Protein AF-A0A2J0N4S1-F1 (afdb_monomer)

Sequence (160 aa):
MYARLGIPMVGFTANAKIFVEKLAKYLKLSDIFLDIATDETMAGGGKEIAIHYLISKLESKGIPMPEGRMIFVGDSLRGDIGTSLTAREKNKGIFGQGILVLKDKNALIEIEKQINADPKLRDIADNINVNAFVVEDVPLDEEGNLMMLSRFRDQFLRKL

Nearest PDB structures (foldseek):
  3vbe-assembly1_A  TM=3.732E-01  e=3.721E-01  Glycine max
  5jis-assembly2_B  TM=3.644E-01  e=5.518E-01  Brucella abortus S19
  1ve5-assembly1_A  TM=3.966E-01  e=1.686E+00  Thermus thermophilus HB8
  3vc3-assembly3_E  TM=3.404E-01  e=2.193E+00  Glycine max

Solvent-accessible surface area (backbone atoms only — not comparable to full-atom values): 8842 Å² total; per-residue (Å²): 107,52,51,80,72,70,47,89,37,71,46,72,45,88,46,55,51,78,56,50,55,50,49,31,59,75,70,48,38,68,72,51,32,83,47,68,37,24,34,77,64,18,67,96,66,48,60,31,46,30,53,54,54,52,51,54,51,37,45,76,72,72,41,76,82,59,60,64,66,40,75,34,72,32,72,36,66,67,63,46,37,34,24,44,59,63,35,19,78,80,38,80,58,52,43,44,36,28,38,34,50,30,70,34,70,67,55,50,56,47,49,57,50,44,32,76,72,32,70,71,52,32,50,41,44,75,77,28,62,33,29,38,34,28,58,70,49,50,48,59,48,99,87,66,47,78,51,90,46,78,94,48,38,79,65,22,44,43,78,99

Secondary structure (DSSP, 8-state):
-GGGGT--EEEE-SS-HHHHHHHHHHTTGGGTEEEEE-GGGGTTS-HHHHHHHHHHHHHHTT----TT-EEEEES-IIIIITHHHHHHHH-TT--EEEEEEESSHHHHHHHHHHHHH-HHHHHHHHHSEEEEEEGGGS-B-TTS-B---GGGHHHHEEE-

Foldseek 3Di:
DCVVVVNAAEAEDAADPVVVVVVCVVVVCVVPHPYYHYNVQQPPHACLSVVVVVQVVCVVVVRHQPQQDDEFEDQDLCHTQVSLVVNCVVPVSRAYAYEHEAAAVVSVVVLVVVLVVDVSSVVSLVRHFYKYFHPVQQDADPVRHGDPDPVSCPRGIGTD

Mean predicted aligned error: 4.68 Å

Organism: NCBI:txid1974729

Structure (mmCIF, N/CA/C/O backbone):
data_AF-A0A2J0N4S1-F1
#
_entry.id   AF-A0A2J0N4S1-F1
#
loop_
_atom_site.group_PDB
_atom_site.id
_atom_site.type_symbol
_atom_site.label_atom_id
_atom_site.label_alt_id
_atom_site.label_comp_id
_atom_site.label_asym_id
_atom_site.label_entity_id
_atom_site.label_seq_id
_atom_site.pdbx_PDB_ins_code
_atom_site.Cartn_x
_atom_site.Cartn_y
_atom_site.Cartn_z
_atom_site.occupancy
_atom_site.B_iso_or_equiv
_atom_site.auth_seq_id
_atom_site.auth_comp_id
_atom_site.auth_asym_id
_atom_site.auth_atom_id
_atom_site.pdbx_PDB_model_num
ATOM 1 N N . MET A 1 1 ? -15.908 -6.532 -7.367 1.00 50.34 1 MET A N 1
ATOM 2 C CA . MET A 1 1 ? -15.282 -7.871 -7.491 1.00 50.34 1 MET A CA 1
ATOM 3 C C . MET A 1 1 ? -14.759 -8.363 -6.142 1.00 50.34 1 MET A C 1
ATOM 5 O O . MET A 1 1 ? -15.253 -9.376 -5.677 1.00 50.34 1 MET A O 1
ATOM 9 N N . TYR A 1 2 ? -13.878 -7.624 -5.458 1.00 56.50 2 TYR A N 1
ATOM 10 C CA . TYR A 1 2 ? -13.351 -7.999 -4.131 1.00 56.50 2 TYR A CA 1
ATOM 11 C C . TYR A 1 2 ? -14.405 -8.105 -3.019 1.00 56.50 2 TYR A C 1
ATOM 13 O O . TYR A 1 2 ? -14.406 -9.088 -2.285 1.00 56.50 2 TYR A O 1
ATOM 21 N N . ALA A 1 3 ? -15.387 -7.197 -2.986 1.00 55.44 3 ALA A N 1
ATOM 22 C CA . ALA A 1 3 ? -16.544 -7.319 -2.093 1.00 55.44 3 ALA A CA 1
ATOM 23 C C . ALA A 1 3 ? -17.342 -8.625 -2.318 1.00 55.44 3 ALA A C 1
ATOM 25 O O . ALA A 1 3 ? -17.867 -9.199 -1.371 1.00 55.44 3 ALA A O 1
ATOM 26 N N . ARG A 1 4 ? -17.381 -9.147 -3.558 1.00 59.59 4 ARG A N 1
ATOM 27 C CA . ARG A 1 4 ? -18.027 -10.436 -3.888 1.00 59.59 4 ARG A CA 1
ATOM 28 C C . ARG A 1 4 ? -17.184 -11.646 -3.479 1.00 59.59 4 ARG A C 1
ATOM 30 O O . ARG A 1 4 ? -17.736 -12.720 -3.289 1.00 59.59 4 ARG A O 1
ATOM 37 N N . LEU A 1 5 ? -15.869 -11.467 -3.344 1.00 68.75 5 LEU A N 1
ATOM 38 C CA . LEU A 1 5 ? -14.940 -12.470 -2.815 1.00 68.75 5 LEU A CA 1
ATOM 39 C C . LEU A 1 5 ? -14.856 -12.431 -1.279 1.00 68.75 5 LEU A C 1
ATOM 41 O O . LEU A 1 5 ? -14.070 -13.170 -0.696 1.00 68.75 5 LEU A O 1
ATOM 45 N N . GLY A 1 6 ? -15.636 -11.562 -0.624 1.00 75.75 6 GLY A N 1
ATOM 46 C CA . GLY A 1 6 ? -15.633 -11.413 0.831 1.00 75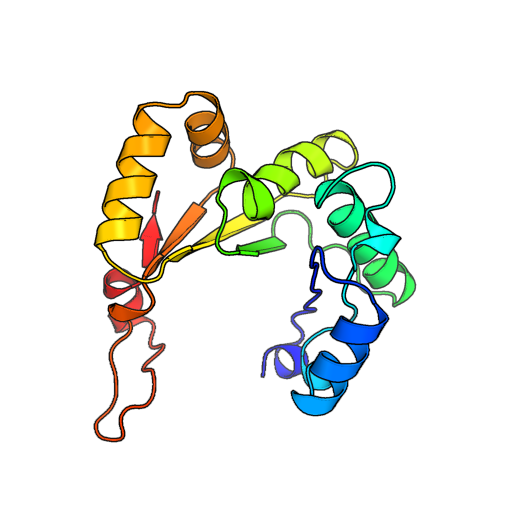.75 6 GLY A CA 1
ATOM 47 C C . GLY A 1 6 ? -14.355 -10.784 1.388 1.00 75.75 6 GLY A C 1
ATOM 48 O O . GLY A 1 6 ? -14.083 -10.936 2.575 1.00 75.75 6 GLY A O 1
ATOM 49 N N . ILE A 1 7 ? -13.564 -10.094 0.557 1.00 84.69 7 ILE A N 1
ATOM 50 C CA . ILE A 1 7 ? -12.344 -9.411 1.000 1.00 84.69 7 ILE A CA 1
ATOM 51 C C . ILE A 1 7 ? -12.721 -7.981 1.410 1.00 84.69 7 ILE A C 1
ATOM 53 O O . ILE A 1 7 ? -13.072 -7.182 0.535 1.00 84.69 7 ILE A O 1
ATOM 57 N N . PRO A 1 8 ? -12.674 -7.636 2.711 1.00 86.75 8 PRO A N 1
ATOM 58 C CA . PRO A 1 8 ? -12.953 -6.283 3.164 1.00 86.75 8 PRO A CA 1
ATOM 59 C C . PRO A 1 8 ? -11.845 -5.345 2.684 1.00 86.75 8 PRO A C 1
ATOM 61 O O . PRO A 1 8 ? -10.668 -5.574 2.952 1.00 86.75 8 PRO A O 1
ATOM 64 N N . MET A 1 9 ? -12.223 -4.278 1.984 1.00 90.38 9 MET A N 1
ATOM 65 C CA . MET A 1 9 ? -11.291 -3.237 1.561 1.00 90.38 9 MET A CA 1
ATOM 66 C C . MET A 1 9 ? -11.583 -1.951 2.316 1.00 90.38 9 MET A C 1
ATOM 68 O O . MET A 1 9 ? -12.738 -1.568 2.497 1.00 90.38 9 MET A O 1
ATOM 72 N N . VAL A 1 10 ? -10.526 -1.271 2.731 1.00 91.62 10 VAL A N 1
ATOM 73 C CA . VAL A 1 10 ? -10.570 0.049 3.355 1.00 91.62 10 VAL A CA 1
ATOM 74 C C . VAL A 1 10 ? -9.535 0.935 2.675 1.00 91.62 10 VAL A C 1
ATOM 76 O O . VAL A 1 10 ? -8.523 0.432 2.190 1.00 91.62 10 VAL A O 1
ATOM 79 N N . GLY A 1 11 ? -9.816 2.228 2.577 1.00 91.62 11 GLY A N 1
ATOM 80 C CA . GLY A 1 11 ? -8.906 3.198 1.974 1.00 91.62 11 GLY A CA 1
ATOM 81 C C . GLY A 1 11 ? -8.368 4.172 3.011 1.00 91.62 11 GLY A C 1
ATOM 82 O O . GLY A 1 11 ? -8.997 4.400 4.040 1.00 91.62 11 GLY A O 1
ATOM 83 N N . PHE A 1 12 ? -7.236 4.801 2.729 1.00 92.00 12 PHE A N 1
ATOM 84 C CA . PHE A 1 12 ? -6.811 5.991 3.456 1.00 92.00 12 PHE A CA 1
ATOM 85 C C . PHE A 1 12 ? -6.142 6.980 2.509 1.00 92.00 12 PHE A C 1
ATOM 87 O O . PHE A 1 12 ? -5.505 6.595 1.530 1.00 92.00 12 PHE A O 1
ATOM 94 N N . THR A 1 13 ? -6.309 8.270 2.773 1.00 90.06 13 THR A N 1
ATOM 95 C CA . THR A 1 13 ? -5.777 9.333 1.921 1.00 90.06 13 THR A CA 1
ATOM 96 C C . THR A 1 13 ? -5.589 10.619 2.712 1.00 90.06 13 THR A C 1
ATOM 98 O O . THR A 1 13 ? -6.365 10.914 3.612 1.00 90.06 13 THR A O 1
ATOM 101 N N . ALA A 1 14 ? -4.577 11.412 2.358 1.00 88.81 14 ALA A N 1
ATOM 102 C CA . ALA A 1 14 ? -4.303 12.714 2.974 1.00 88.81 14 ALA A CA 1
ATOM 103 C C . ALA A 1 14 ? -5.162 13.852 2.386 1.00 88.81 14 ALA A C 1
ATOM 105 O O . ALA A 1 14 ? -4.769 15.012 2.429 1.00 88.81 14 ALA A O 1
ATOM 106 N N . ASN A 1 15 ? -6.308 13.516 1.794 1.00 91.12 15 ASN A N 1
ATOM 107 C CA . ASN A 1 15 ? -7.237 14.483 1.225 1.00 91.12 15 ASN A CA 1
ATOM 108 C C . ASN A 1 15 ? -8.392 14.762 2.189 1.00 91.12 15 ASN A C 1
ATOM 110 O O . ASN A 1 15 ? -8.862 13.845 2.868 1.00 91.12 15 ASN A O 1
ATOM 114 N N . ALA A 1 16 ? -8.900 15.995 2.125 1.00 92.12 16 ALA A N 1
ATOM 115 C CA . ALA A 1 16 ? -10.087 16.444 2.845 1.00 92.12 16 ALA A CA 1
ATOM 116 C C . ALA A 1 16 ? -11.296 15.543 2.582 1.00 92.12 16 ALA A C 1
ATOM 118 O O . ALA A 1 16 ? -11.611 15.213 1.428 1.00 92.12 16 ALA A O 1
ATOM 119 N N . LYS A 1 17 ? -12.050 15.222 3.633 1.00 92.81 17 LYS A N 1
ATOM 120 C CA . LYS A 1 17 ? -13.221 14.342 3.562 1.00 92.81 17 LYS A CA 1
ATOM 121 C C . LYS A 1 17 ? -14.239 14.761 2.516 1.00 92.81 17 LYS A C 1
ATOM 123 O O . LYS A 1 17 ? -14.713 13.920 1.758 1.00 92.81 17 LYS A O 1
ATOM 128 N N . ILE A 1 18 ? -14.523 16.058 2.403 1.00 93.00 18 ILE A N 1
ATOM 129 C CA . ILE A 1 18 ? -15.497 16.567 1.425 1.00 93.00 18 ILE A CA 1
ATOM 130 C C . ILE A 1 18 ? -15.114 16.233 -0.024 1.00 93.00 18 ILE A C 1
ATOM 132 O O . ILE A 1 18 ? -15.981 16.043 -0.880 1.00 93.00 18 ILE A O 1
ATOM 136 N N . PHE A 1 19 ? -13.816 16.166 -0.318 1.00 92.88 19 PHE A N 1
ATOM 137 C CA . PHE A 1 19 ? -13.321 15.796 -1.636 1.00 92.88 19 PHE A CA 1
ATOM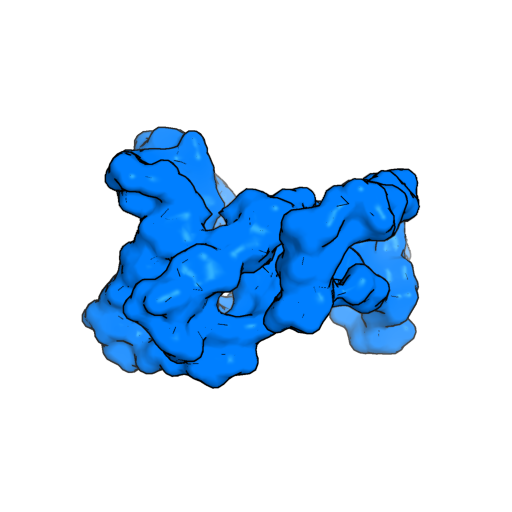 138 C C . PHE A 1 19 ? -13.416 14.284 -1.848 1.00 92.88 19 PHE A C 1
ATOM 140 O O . PHE A 1 19 ? -13.930 13.835 -2.875 1.00 92.88 19 PHE A O 1
ATOM 147 N N . VAL A 1 20 ? -13.001 13.505 -0.846 1.00 91.56 20 VAL A N 1
ATOM 148 C CA . VAL A 1 20 ? -13.054 12.038 -0.869 1.00 91.56 20 VAL A CA 1
ATOM 149 C C . VAL A 1 20 ? -14.485 11.532 -1.021 1.00 91.56 20 VAL A C 1
ATOM 151 O O . VAL A 1 20 ? -14.729 10.665 -1.852 1.00 91.56 20 VAL A O 1
ATOM 154 N N . GLU A 1 21 ? -15.453 12.105 -0.306 1.00 89.25 21 GLU A N 1
ATOM 155 C CA . GLU A 1 21 ? -16.870 11.736 -0.414 1.00 89.25 21 GLU A CA 1
ATOM 156 C C . GLU A 1 21 ? -17.424 11.981 -1.823 1.00 89.25 21 GLU A C 1
ATOM 158 O O . GLU A 1 21 ? -18.141 11.142 -2.377 1.00 89.25 21 GLU A O 1
ATOM 163 N N . LYS A 1 22 ? -17.061 13.113 -2.441 1.00 92.06 22 LYS A N 1
ATOM 164 C CA . LYS A 1 22 ? -17.456 13.418 -3.821 1.00 92.06 22 LYS A CA 1
ATOM 165 C C . LYS A 1 22 ? -16.846 12.41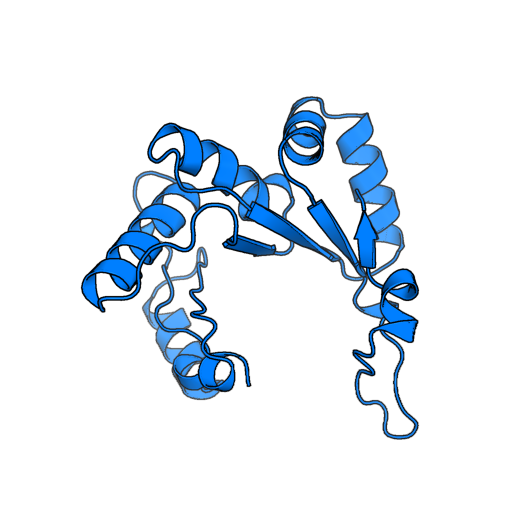6 -4.795 1.00 92.06 22 LYS A C 1
ATOM 167 O O . LYS A 1 22 ? -17.581 11.849 -5.602 1.00 92.06 22 LYS A O 1
ATOM 172 N N . LEU A 1 23 ? -15.540 12.164 -4.706 1.00 90.44 23 LEU A N 1
ATOM 173 C CA . LEU A 1 23 ? -14.865 11.175 -5.550 1.00 90.44 23 LEU A CA 1
ATOM 174 C C . LEU A 1 23 ? -15.448 9.775 -5.366 1.00 90.44 23 LEU A C 1
ATOM 176 O O . LEU A 1 23 ? -15.746 9.104 -6.352 1.00 90.44 23 LEU A O 1
ATOM 180 N N . ALA A 1 24 ? -15.665 9.357 -4.120 1.00 88.88 24 ALA A N 1
ATOM 181 C CA . ALA A 1 24 ? -16.222 8.055 -3.796 1.00 88.88 24 ALA A CA 1
ATOM 182 C C . ALA A 1 24 ? -17.611 7.867 -4.408 1.00 88.88 24 ALA A C 1
ATOM 184 O O . ALA A 1 24 ? -17.899 6.803 -4.953 1.00 88.88 24 ALA A O 1
ATOM 185 N N . LYS A 1 25 ? -18.443 8.916 -4.397 1.00 87.06 25 LYS A N 1
ATOM 186 C CA . LYS A 1 25 ? -19.745 8.909 -5.067 1.00 87.06 25 LYS A CA 1
ATOM 187 C C . LYS A 1 25 ? -19.611 8.806 -6.587 1.00 87.06 25 LYS A C 1
ATOM 189 O O . LYS A 1 25 ? -20.283 7.977 -7.194 1.00 87.06 25 LYS A O 1
ATOM 194 N N . TYR A 1 26 ? -18.767 9.634 -7.204 1.00 89.38 26 TYR A N 1
ATOM 195 C CA . TYR A 1 26 ? -18.618 9.666 -8.665 1.00 89.38 26 TYR A CA 1
ATOM 196 C C . TYR A 1 26 ? -18.046 8.364 -9.230 1.00 89.38 26 TYR A C 1
ATOM 198 O O . TYR A 1 26 ? -18.540 7.862 -10.236 1.00 89.38 26 TYR A O 1
ATOM 206 N N . LEU A 1 27 ? -17.040 7.801 -8.564 1.00 88.50 27 LEU A N 1
ATOM 207 C CA . LEU A 1 27 ? -16.351 6.582 -8.987 1.00 88.50 27 LEU A CA 1
ATOM 208 C C . LEU A 1 27 ? -16.981 5.305 -8.406 1.00 88.50 27 LEU A C 1
ATOM 210 O O . LEU A 1 27 ? -16.449 4.218 -8.614 1.00 88.50 27 LEU A O 1
ATOM 214 N N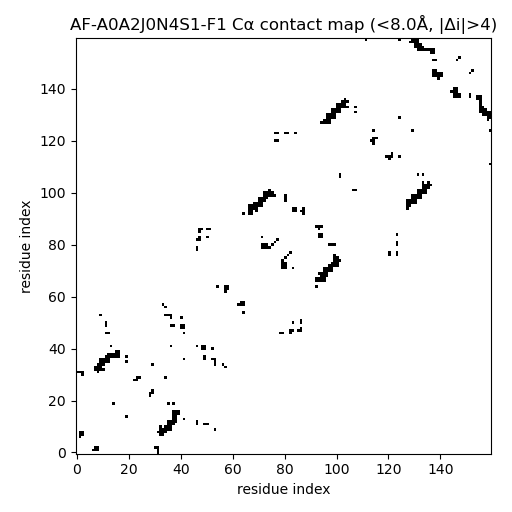 . LYS A 1 28 ? -18.098 5.425 -7.670 1.00 86.44 28 LYS A N 1
ATOM 215 C CA . LYS A 1 28 ? -18.776 4.320 -6.966 1.00 86.44 28 LYS A CA 1
ATOM 216 C C . LYS A 1 28 ? -17.831 3.504 -6.075 1.00 86.44 28 LYS A C 1
ATOM 218 O O . LYS A 1 28 ? -17.946 2.288 -5.953 1.00 86.44 28 LYS A O 1
ATOM 223 N N . LEU A 1 29 ? -16.896 4.183 -5.410 1.00 84.50 29 LEU A N 1
ATOM 224 C CA . LEU A 1 29 ? -15.929 3.541 -4.516 1.00 84.50 29 LEU A CA 1
ATOM 225 C C . LEU A 1 29 ? -16.603 2.886 -3.305 1.00 84.50 29 LEU A C 1
ATOM 227 O O . LEU A 1 29 ? -16.020 1.980 -2.721 1.00 84.50 29 LEU A O 1
ATOM 231 N N . SER A 1 30 ? -17.831 3.286 -2.962 1.00 78.38 30 SER A N 1
ATOM 232 C CA . SER A 1 30 ? -18.658 2.632 -1.938 1.00 78.38 30 SER A CA 1
ATOM 233 C C . SER A 1 30 ? -18.964 1.162 -2.241 1.0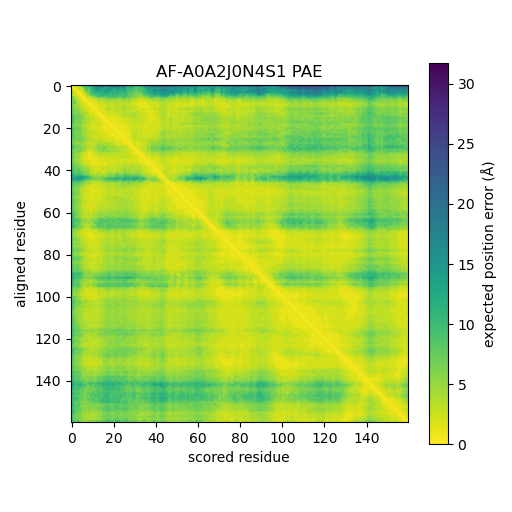0 78.38 30 SER A C 1
ATOM 235 O O . SER A 1 30 ? -19.237 0.398 -1.321 1.00 78.38 30 SER A O 1
ATOM 237 N N . ASP A 1 31 ? -18.901 0.751 -3.512 1.00 80.69 31 ASP A N 1
ATOM 238 C CA . ASP A 1 31 ? -19.096 -0.647 -3.920 1.00 80.69 31 ASP A CA 1
ATOM 239 C C . ASP A 1 31 ? -17.835 -1.500 -3.675 1.00 80.69 31 ASP A C 1
ATOM 241 O O . ASP A 1 31 ? -17.847 -2.725 -3.840 1.00 80.69 31 ASP A O 1
ATOM 245 N N . ILE A 1 32 ? -16.724 -0.844 -3.325 1.00 83.56 32 ILE A N 1
ATOM 246 C CA . ILE A 1 32 ? -15.394 -1.435 -3.171 1.00 83.56 32 ILE A CA 1
ATOM 247 C C . ILE A 1 32 ? -14.936 -1.316 -1.717 1.00 83.56 32 ILE A C 1
ATOM 249 O O . ILE A 1 32 ? -14.612 -2.328 -1.100 1.00 83.56 32 ILE A O 1
ATOM 253 N N . PHE A 1 33 ? -14.920 -0.099 -1.171 1.00 87.62 33 PHE A N 1
ATOM 254 C CA . PHE A 1 33 ? -14.385 0.208 0.150 1.00 87.62 33 PHE A CA 1
ATOM 255 C C . PHE A 1 33 ? -15.486 0.291 1.209 1.00 87.62 33 PHE A C 1
ATOM 257 O O . PHE A 1 33 ? -16.492 0.977 1.043 1.00 87.62 33 PHE A O 1
ATOM 264 N N . LEU A 1 34 ? -15.252 -0.371 2.342 1.00 87.88 34 LEU A N 1
ATOM 265 C CA . LEU A 1 34 ? -16.118 -0.341 3.520 1.00 87.88 34 LEU A CA 1
ATOM 266 C C . LEU A 1 34 ? -16.052 0.983 4.277 1.00 87.88 34 LEU A C 1
ATOM 268 O O . LEU A 1 34 ? -17.029 1.332 4.949 1.00 87.88 34 LEU A O 1
ATOM 272 N N . ASP A 1 35 ? -14.892 1.636 4.225 1.00 90.25 35 ASP A N 1
ATOM 273 C CA . ASP A 1 35 ? -14.642 2.978 4.740 1.00 90.25 35 ASP A CA 1
ATOM 274 C C . ASP A 1 35 ? -13.347 3.551 4.136 1.00 90.25 35 ASP A C 1
ATOM 276 O O . ASP A 1 35 ? -12.499 2.794 3.644 1.00 90.25 35 ASP A O 1
ATOM 280 N N . ILE A 1 36 ? -13.196 4.876 4.177 1.00 92.75 36 ILE A N 1
ATOM 281 C CA . ILE A 1 36 ? -11.993 5.586 3.730 1.00 92.75 36 ILE A CA 1
ATOM 282 C C . ILE A 1 36 ? -11.587 6.605 4.799 1.00 92.75 36 ILE A C 1
ATOM 284 O O . ILE A 1 36 ? -12.311 7.566 5.043 1.00 92.75 36 ILE A O 1
ATOM 288 N N . ALA A 1 37 ? -10.417 6.420 5.412 1.00 93.06 37 ALA A N 1
ATOM 289 C CA . ALA A 1 37 ? -9.844 7.394 6.336 1.00 93.06 37 ALA A CA 1
ATOM 290 C C . ALA A 1 37 ? -9.280 8.604 5.572 1.00 93.06 37 ALA A C 1
ATOM 292 O O . ALA A 1 37 ? -8.595 8.461 4.557 1.00 93.06 37 ALA A O 1
ATOM 293 N N . THR A 1 38 ? -9.567 9.797 6.072 1.00 93.62 38 THR A N 1
ATOM 294 C CA . THR A 1 38 ? -9.229 11.086 5.444 1.00 93.62 38 THR A CA 1
ATOM 295 C C . THR A 1 38 ? -8.171 11.825 6.263 1.00 93.62 38 THR A C 1
ATOM 297 O O . THR A 1 38 ? -7.771 11.349 7.331 1.00 93.62 38 THR A O 1
ATOM 300 N N . ASP A 1 39 ? -7.710 12.988 5.802 1.00 91.62 39 ASP A N 1
ATOM 301 C CA . ASP A 1 39 ? -6.764 13.818 6.563 1.00 91.62 39 ASP A CA 1
ATOM 302 C C . ASP A 1 39 ? -7.283 14.167 7.968 1.00 91.62 39 ASP A C 1
ATOM 304 O O . ASP A 1 39 ? -6.530 14.072 8.936 1.00 91.62 39 ASP A O 1
ATOM 308 N N . GLU A 1 40 ? -8.580 14.447 8.118 1.00 92.06 40 GLU A N 1
ATOM 309 C CA . GLU A 1 40 ? -9.183 14.738 9.420 1.00 92.06 40 GLU A CA 1
ATOM 310 C C . GLU A 1 40 ? -9.158 13.518 10.353 1.00 92.06 40 GLU A C 1
ATOM 312 O O . GLU A 1 40 ? -9.082 13.666 11.570 1.00 92.06 40 GLU A O 1
ATOM 317 N N . THR A 1 41 ? -9.177 12.304 9.792 1.00 90.50 41 THR A N 1
ATOM 318 C CA . THR A 1 41 ? -9.051 11.050 10.558 1.00 90.50 41 THR A CA 1
ATOM 319 C C . THR A 1 41 ? -7.619 10.831 11.051 1.00 90.50 41 THR A C 1
ATOM 321 O O . THR A 1 41 ? -7.401 10.193 12.078 1.00 90.50 41 THR A O 1
ATOM 324 N N . MET A 1 42 ? -6.637 11.360 10.319 1.00 88.62 42 MET A N 1
ATOM 325 C CA . MET A 1 42 ? -5.209 11.247 10.625 1.00 88.62 42 MET A CA 1
ATOM 326 C C . MET A 1 42 ? -4.681 12.427 11.454 1.00 88.62 42 MET A C 1
ATOM 328 O O . MET A 1 42 ? -3.483 12.501 11.723 1.00 88.62 42 MET A O 1
ATOM 332 N N . ALA A 1 43 ? -5.550 13.353 11.874 1.00 84.44 43 ALA A N 1
ATOM 333 C CA . ALA A 1 43 ? -5.159 14.512 12.665 1.00 84.44 43 ALA A CA 1
ATOM 334 C C . ALA A 1 43 ? -4.405 14.092 13.943 1.00 84.44 43 ALA A C 1
ATOM 336 O O . ALA A 1 43 ? -4.900 13.305 14.749 1.00 84.44 43 ALA A O 1
ATOM 337 N N . GLY A 1 44 ? -3.197 14.634 14.136 1.00 78.06 44 GLY A N 1
ATOM 338 C CA . GLY A 1 44 ? -2.325 14.287 15.266 1.00 78.06 44 GLY A CA 1
ATOM 339 C C . GLY A 1 44 ? -1.346 13.131 15.010 1.00 78.06 44 GLY A C 1
ATOM 340 O O . GLY A 1 44 ? -0.629 12.748 15.932 1.00 78.06 44 GLY A O 1
ATOM 341 N N . GLY A 1 45 ? -1.274 12.608 13.781 1.00 80.62 45 GLY A N 1
ATOM 342 C CA . GLY A 1 45 ? -0.264 11.641 13.337 1.00 80.62 45 GLY A CA 1
ATOM 343 C C . GLY A 1 45 ? -0.277 11.462 11.818 1.00 80.62 45 GLY A C 1
ATOM 344 O O . GLY A 1 45 ? -0.453 12.430 11.081 1.00 80.62 45 GLY A O 1
ATOM 345 N N . GLY A 1 46 ? -0.056 10.236 11.348 1.00 85.69 46 GLY A N 1
ATOM 346 C CA . GLY A 1 46 ? -0.038 9.871 9.933 1.00 85.69 46 GLY A CA 1
ATOM 347 C C . GLY A 1 46 ? -0.929 8.672 9.595 1.00 85.69 46 GLY A C 1
ATOM 348 O O . GLY A 1 46 ? -1.944 8.397 10.243 1.00 85.69 46 GLY A O 1
ATOM 349 N N . LYS A 1 47 ? -0.545 7.940 8.542 1.00 89.12 47 LYS A N 1
ATOM 350 C CA . LYS A 1 47 ? -1.289 6.776 8.025 1.00 89.12 47 LYS A CA 1
ATOM 351 C C . LYS A 1 47 ? -1.379 5.631 9.041 1.00 89.12 47 LYS A C 1
ATOM 353 O O . LYS A 1 47 ? -2.312 4.837 8.979 1.00 89.12 47 LYS A O 1
ATOM 358 N N . GLU A 1 48 ? -0.496 5.582 10.034 1.00 90.50 48 GLU A N 1
ATOM 359 C CA . GLU A 1 48 ? -0.592 4.647 11.153 1.00 90.50 48 GLU A CA 1
ATOM 360 C C . GLU A 1 48 ? -1.878 4.843 11.977 1.00 90.50 48 GLU A C 1
ATOM 362 O O . GLU A 1 48 ? -2.495 3.862 12.393 1.00 90.50 48 GLU A O 1
ATOM 367 N N . ILE A 1 49 ? -2.352 6.086 12.148 1.00 91.69 49 ILE A N 1
ATOM 368 C CA . ILE A 1 49 ? -3.633 6.368 12.819 1.00 91.69 49 ILE A CA 1
ATOM 369 C C . ILE A 1 49 ? -4.800 5.879 11.959 1.00 91.69 49 ILE A C 1
ATOM 371 O O . ILE A 1 49 ? -5.730 5.258 12.479 1.00 91.69 49 ILE A O 1
ATOM 375 N N . ALA A 1 50 ? -4.731 6.100 10.643 1.00 92.00 50 ALA A N 1
ATOM 376 C CA . ALA A 1 50 ? -5.744 5.608 9.716 1.00 92.00 50 ALA A CA 1
ATOM 377 C C . ALA A 1 50 ? -5.882 4.080 9.782 1.00 92.00 50 ALA A C 1
ATOM 379 O O . ALA A 1 50 ? -7.002 3.578 9.833 1.00 92.00 50 ALA A O 1
ATOM 380 N N . ILE A 1 51 ? -4.772 3.337 9.852 1.00 92.38 51 ILE A N 1
ATOM 381 C CA . ILE A 1 51 ? -4.798 1.872 9.982 1.00 92.38 51 ILE A CA 1
ATOM 382 C C . ILE A 1 51 ? -5.589 1.449 11.233 1.00 92.38 51 ILE A C 1
ATOM 384 O O . ILE A 1 51 ? -6.485 0.608 11.139 1.00 92.38 51 ILE A O 1
ATOM 388 N N . HIS A 1 52 ? -5.322 2.061 12.390 1.00 91.31 52 HIS A N 1
ATOM 389 C CA . HIS A 1 52 ? -6.047 1.755 13.630 1.00 91.31 52 HIS A CA 1
ATOM 390 C C . HIS A 1 52 ? -7.534 2.118 13.564 1.00 91.31 52 HIS A C 1
ATOM 392 O O . HIS A 1 52 ? -8.383 1.335 14.003 1.00 91.31 52 HIS A O 1
ATOM 398 N N . TYR A 1 53 ? -7.857 3.283 12.999 1.00 92.12 53 TYR A N 1
ATOM 399 C CA . TYR A 1 53 ? -9.236 3.716 12.792 1.00 92.12 53 TYR A CA 1
ATOM 400 C C . TYR A 1 53 ? -10.011 2.714 11.927 1.00 92.12 53 TYR A C 1
ATOM 402 O O . TYR A 1 53 ? -11.102 2.276 12.294 1.00 92.12 53 TYR A O 1
ATOM 410 N N . LEU A 1 54 ? -9.428 2.311 10.797 1.00 90.62 54 LEU A N 1
ATOM 411 C CA . LEU A 1 54 ? -10.070 1.415 9.840 1.00 90.62 54 LEU A CA 1
ATOM 412 C C . LEU A 1 54 ? -10.238 0.002 10.406 1.00 90.62 54 LEU A C 1
ATOM 414 O O . LEU A 1 54 ? -11.284 -0.606 10.191 1.00 90.62 54 LEU A O 1
ATOM 418 N N . ILE A 1 55 ? -9.272 -0.502 11.180 1.00 89.50 55 ILE A N 1
ATOM 419 C CA . ILE A 1 55 ? -9.428 -1.773 11.906 1.00 89.50 55 ILE A CA 1
ATOM 420 C C . ILE A 1 55 ? -10.589 -1.686 12.897 1.00 89.50 55 ILE A C 1
ATOM 422 O O . ILE A 1 55 ? -11.485 -2.526 12.854 1.00 89.50 55 ILE A O 1
ATOM 426 N N . SER A 1 56 ? -10.640 -0.627 13.711 1.00 89.69 56 SER A N 1
ATOM 427 C CA . SER A 1 56 ? -11.739 -0.417 14.667 1.00 89.69 56 SER A CA 1
ATOM 428 C C . SER A 1 56 ? -13.095 -0.358 13.953 1.00 89.69 56 SER A C 1
ATOM 430 O O . SER A 1 56 ? -14.112 -0.846 14.452 1.00 89.69 56 SER A O 1
ATOM 432 N N . LYS A 1 57 ? -13.123 0.203 12.737 1.00 89.50 57 LYS A N 1
ATOM 433 C CA . LYS A 1 57 ? -14.321 0.234 11.901 1.00 89.50 57 LYS A CA 1
ATOM 434 C C . LYS A 1 57 ? -14.739 -1.155 11.425 1.00 89.50 57 LYS A C 1
ATOM 436 O O . LYS A 1 57 ? -15.933 -1.456 11.464 1.00 89.50 57 LYS A O 1
ATOM 441 N N . LEU A 1 58 ? -13.796 -1.988 10.985 1.00 87.88 58 LEU A N 1
ATOM 442 C CA . LEU A 1 58 ? -14.067 -3.376 10.599 1.00 87.88 58 LEU A CA 1
ATOM 443 C C . LEU A 1 58 ? -14.641 -4.164 11.782 1.00 87.88 58 LEU A C 1
ATOM 445 O O . LEU A 1 58 ? -15.704 -4.774 11.650 1.00 87.88 58 LEU A O 1
ATOM 449 N N . GLU A 1 59 ? -14.017 -4.050 12.953 1.00 89.31 59 GLU A N 1
ATOM 450 C CA . GLU A 1 59 ? -14.470 -4.707 14.182 1.00 89.31 59 GLU A CA 1
ATOM 451 C C . GLU A 1 59 ? -15.876 -4.250 14.591 1.00 89.31 59 GLU A C 1
ATOM 453 O O . GLU A 1 59 ? -16.725 -5.081 14.912 1.00 89.31 59 GLU A O 1
ATOM 458 N N . SER A 1 60 ? -16.185 -2.950 14.473 1.00 90.06 60 SER A N 1
ATOM 459 C CA . SER A 1 60 ? -17.532 -2.417 14.747 1.00 90.06 60 SER A CA 1
ATOM 460 C C . SER A 1 60 ? -18.623 -2.984 13.827 1.00 90.06 60 SER A C 1
ATOM 462 O O . SER A 1 60 ? -19.802 -2.959 14.173 1.00 90.06 60 SER A O 1
ATOM 464 N N . LYS A 1 61 ? -18.236 -3.509 12.656 1.00 87.31 61 LYS A N 1
ATOM 465 C CA . LYS A 1 61 ? -19.120 -4.187 11.698 1.00 87.31 61 LYS A CA 1
ATOM 466 C C . LYS A 1 61 ? -19.138 -5.711 11.887 1.00 87.31 61 LYS A C 1
ATOM 468 O O . LYS A 1 61 ? -19.717 -6.410 11.061 1.00 87.31 61 LYS A O 1
ATOM 473 N N . GLY A 1 62 ? -18.504 -6.230 12.942 1.00 88.00 62 GLY A N 1
ATOM 474 C CA . GLY A 1 62 ? -18.389 -7.665 13.208 1.00 88.00 62 GLY A CA 1
ATOM 475 C C . GLY A 1 62 ? -17.407 -8.390 12.284 1.00 88.00 62 GLY A C 1
ATOM 476 O O . GLY A 1 62 ? -17.468 -9.613 12.176 1.00 88.00 62 GLY A O 1
ATOM 477 N N . ILE A 1 63 ? -16.520 -7.659 11.598 1.00 86.19 63 ILE A N 1
ATOM 478 C CA . ILE A 1 63 ? -15.493 -8.232 10.725 1.00 86.19 63 ILE A CA 1
ATOM 479 C C . ILE A 1 63 ? -14.206 -8.351 11.550 1.00 86.19 63 ILE A C 1
ATOM 481 O O . ILE A 1 63 ? -13.598 -7.324 11.858 1.00 86.19 63 ILE A O 1
ATOM 485 N N . PRO A 1 64 ? -13.777 -9.568 11.931 1.00 83.25 64 PRO A N 1
ATOM 486 C CA . PRO A 1 64 ? -12.571 -9.737 12.727 1.00 83.25 64 PRO A CA 1
ATOM 487 C C . PRO A 1 64 ? -11.333 -9.339 11.921 1.00 83.25 64 PRO A C 1
ATOM 489 O O . PRO A 1 64 ? -11.258 -9.578 10.711 1.00 83.25 64 PRO A O 1
ATOM 492 N N . MET A 1 65 ? -10.340 -8.770 12.603 1.00 82.06 65 MET A N 1
ATOM 493 C CA . MET A 1 65 ? -9.063 -8.439 11.982 1.00 82.06 65 MET A CA 1
ATOM 494 C C . MET A 1 65 ? -8.377 -9.721 11.472 1.00 82.06 65 MET A C 1
ATOM 496 O O . MET A 1 65 ? -8.164 -10.660 12.245 1.00 82.06 65 MET A O 1
ATOM 500 N N . PRO A 1 66 ? -8.011 -9.798 10.181 1.00 81.62 66 PRO A N 1
ATOM 501 C CA . PRO A 1 66 ? -7.358 -10.973 9.628 1.00 81.62 66 PRO A CA 1
ATOM 502 C C . PRO A 1 66 ? -5.853 -10.924 9.932 1.00 81.62 66 PRO A C 1
ATOM 504 O O . PRO A 1 66 ? -5.047 -10.618 9.052 1.00 81.62 66 PRO A O 1
ATOM 507 N N . GLU A 1 67 ? -5.482 -11.221 11.182 1.00 85.50 67 GLU A N 1
ATOM 508 C CA . GLU A 1 67 ? -4.088 -11.241 11.652 1.00 85.50 67 GLU A CA 1
ATOM 509 C C . GLU A 1 67 ? -3.167 -11.988 10.676 1.00 85.50 67 GLU A C 1
ATOM 511 O O . GLU A 1 67 ? -3.472 -13.096 10.223 1.00 85.50 67 GLU A O 1
ATOM 516 N N . GLY A 1 68 ? -2.057 -11.347 10.300 1.00 83.06 68 GLY A N 1
ATOM 517 C CA . GLY A 1 68 ? -1.067 -11.890 9.366 1.00 83.06 68 GLY A CA 1
ATOM 518 C C . GLY A 1 68 ? -1.512 -12.041 7.913 1.00 83.06 68 GLY A C 1
ATOM 519 O O . GLY A 1 68 ? -0.731 -12.500 7.081 1.00 83.06 68 GLY A O 1
ATOM 520 N N . ARG A 1 69 ? -2.749 -11.661 7.583 1.00 87.44 69 ARG A N 1
ATOM 521 C CA . ARG A 1 69 ? -3.339 -11.776 6.240 1.00 87.44 69 ARG A CA 1
ATOM 522 C C . ARG A 1 69 ? -3.717 -10.418 5.648 1.00 87.44 69 ARG A C 1
ATOM 524 O O . ARG A 1 69 ? -4.469 -10.354 4.678 1.00 87.44 69 ARG A O 1
ATOM 531 N N . MET A 1 70 ? -3.204 -9.335 6.226 1.00 91.69 70 MET A N 1
ATOM 532 C CA . MET A 1 70 ? -3.389 -7.992 5.688 1.00 91.69 70 MET A CA 1
ATOM 533 C C . MET A 1 70 ? -2.553 -7.801 4.416 1.00 91.69 70 MET A C 1
ATOM 535 O O . MET A 1 70 ? -1.460 -8.355 4.282 1.00 91.69 70 MET A O 1
ATOM 539 N N . ILE A 1 71 ? -3.067 -6.999 3.485 1.00 93.94 71 ILE A N 1
ATOM 540 C CA . ILE A 1 71 ? -2.343 -6.577 2.284 1.00 93.94 71 ILE A CA 1
ATOM 541 C C . ILE A 1 71 ? -2.361 -5.052 2.262 1.00 93.94 71 ILE A C 1
ATOM 543 O O . ILE A 1 71 ? -3.426 -4.446 2.160 1.00 93.94 71 ILE A O 1
ATOM 547 N N . PHE A 1 72 ? -1.185 -4.444 2.374 1.00 94.75 72 PHE A N 1
ATOM 548 C CA . PHE A 1 72 ? -0.994 -3.001 2.294 1.00 94.75 72 PHE A CA 1
ATOM 549 C C . PHE A 1 72 ? -0.630 -2.642 0.858 1.00 94.75 72 PHE A C 1
ATOM 551 O O . PHE A 1 72 ? 0.338 -3.175 0.321 1.00 94.75 72 PHE A O 1
ATOM 558 N N . VAL A 1 73 ? -1.411 -1.772 0.225 1.00 95.44 73 VAL A N 1
ATOM 559 C CA . VAL A 1 73 ? -1.222 -1.384 -1.178 1.00 95.44 73 VAL A CA 1
ATOM 560 C C . VAL A 1 73 ? -1.045 0.124 -1.246 1.00 95.44 73 VAL A C 1
ATOM 562 O O . VAL A 1 73 ? -1.870 0.856 -0.702 1.00 95.44 73 VAL A O 1
ATOM 565 N N . GLY A 1 74 ? 0.002 0.585 -1.922 1.00 95.44 74 GLY A N 1
ATOM 566 C CA . GLY A 1 74 ? 0.243 2.008 -2.139 1.00 95.44 74 GLY A CA 1
ATOM 567 C C . GLY A 1 74 ? 1.457 2.259 -3.018 1.00 95.44 74 GLY A C 1
ATOM 568 O O . GLY A 1 74 ? 2.127 1.320 -3.440 1.00 95.44 74 GLY A O 1
ATOM 569 N N . ASP A 1 75 ? 1.723 3.522 -3.313 1.00 94.62 75 ASP A N 1
ATOM 570 C CA . ASP A 1 75 ? 2.813 3.975 -4.180 1.00 94.62 75 ASP A CA 1
ATOM 571 C C . ASP A 1 75 ? 4.069 4.382 -3.393 1.00 94.62 75 ASP A C 1
ATOM 573 O O . ASP A 1 75 ? 5.146 4.532 -3.967 1.00 94.62 75 ASP A O 1
ATOM 577 N N . SER A 1 76 ? 3.974 4.505 -2.064 1.00 94.38 76 SER A N 1
ATOM 578 C CA . SER A 1 76 ? 5.108 4.812 -1.195 1.00 94.38 76 SER A CA 1
ATOM 579 C C . SER A 1 76 ? 5.485 3.644 -0.285 1.00 94.38 76 SER A C 1
ATOM 581 O O . SER A 1 76 ? 4.737 3.268 0.621 1.00 94.38 76 SER A O 1
ATOM 583 N N . LEU A 1 77 ? 6.720 3.143 -0.425 1.00 95.12 77 LEU A N 1
ATOM 584 C CA . LEU A 1 77 ? 7.263 2.130 0.486 1.00 95.12 77 LEU A CA 1
ATOM 585 C C . LEU A 1 77 ? 7.279 2.636 1.932 1.00 95.12 77 LEU A C 1
ATOM 587 O O . LEU A 1 77 ? 6.870 1.925 2.841 1.00 95.12 77 LEU A O 1
ATOM 591 N N . ARG A 1 78 ? 7.711 3.882 2.149 1.00 93.69 78 ARG A N 1
ATOM 592 C CA . ARG A 1 78 ? 7.761 4.492 3.483 1.00 93.69 78 ARG A CA 1
ATOM 593 C C . ARG A 1 78 ? 6.373 4.865 3.999 1.00 93.69 78 ARG A C 1
ATOM 595 O O . ARG A 1 78 ? 6.072 4.615 5.160 1.00 93.69 78 ARG A O 1
ATOM 602 N N . GLY A 1 79 ? 5.563 5.504 3.157 1.00 90.81 79 GLY A N 1
ATOM 603 C CA . GLY A 1 79 ? 4.301 6.116 3.566 1.00 90.81 79 GLY A CA 1
ATOM 604 C C . GLY A 1 79 ? 3.140 5.133 3.677 1.00 90.81 79 GLY A C 1
ATOM 605 O O . GLY A 1 79 ? 2.389 5.196 4.644 1.00 90.81 79 GLY A O 1
ATOM 606 N N . ASP A 1 80 ? 2.964 4.239 2.709 1.00 92.50 80 ASP A N 1
ATOM 607 C CA . ASP A 1 80 ? 1.796 3.348 2.651 1.00 92.50 80 ASP A CA 1
ATOM 608 C C . ASP A 1 80 ? 2.059 2.002 3.300 1.00 92.50 80 ASP A C 1
ATOM 610 O O . ASP A 1 80 ? 1.235 1.493 4.055 1.00 92.50 80 ASP A O 1
ATOM 614 N N . ILE A 1 81 ? 3.219 1.423 2.997 1.00 94.50 81 ILE A N 1
ATOM 615 C CA . ILE A 1 81 ? 3.565 0.077 3.445 1.00 94.50 81 ILE A CA 1
ATOM 616 C C . ILE A 1 81 ? 4.278 0.152 4.798 1.00 94.50 81 ILE A C 1
ATOM 618 O O . ILE A 1 81 ? 3.872 -0.508 5.754 1.00 94.50 81 ILE A O 1
ATOM 622 N N . GLY A 1 82 ? 5.297 1.004 4.918 1.00 93.38 82 GLY A N 1
ATOM 623 C CA . GLY A 1 82 ? 6.129 1.127 6.115 1.00 93.38 82 GLY A CA 1
ATOM 624 C C . GLY A 1 82 ? 5.375 1.609 7.352 1.00 93.38 82 GLY A C 1
ATOM 625 O O . GLY A 1 82 ? 5.698 1.192 8.462 1.00 93.38 82 GLY A O 1
ATOM 626 N N . THR A 1 83 ? 4.311 2.398 7.186 1.00 92.12 83 THR A N 1
ATOM 627 C CA . THR A 1 83 ? 3.464 2.843 8.308 1.00 92.12 83 THR A CA 1
ATOM 628 C C . THR A 1 83 ? 2.725 1.698 8.999 1.00 92.12 83 THR A C 1
ATOM 630 O O . THR A 1 83 ? 2.350 1.834 10.165 1.00 92.12 83 THR A O 1
ATOM 633 N N . SER A 1 84 ? 2.593 0.534 8.352 1.00 91.56 84 SER A N 1
ATOM 634 C CA . SER A 1 84 ? 2.083 -0.667 9.017 1.00 91.56 84 SER A CA 1
ATOM 635 C C . SER A 1 84 ? 3.022 -1.202 10.104 1.00 91.56 84 SER A C 1
ATOM 637 O O . SER A 1 84 ? 2.526 -1.740 11.092 1.00 91.56 84 SER A O 1
ATOM 639 N N . LEU A 1 85 ? 4.346 -0.999 9.997 1.00 91.56 85 LEU A N 1
ATOM 640 C CA . LEU A 1 85 ? 5.283 -1.345 11.075 1.00 91.56 85 LEU A CA 1
ATOM 641 C C . LEU A 1 85 ? 5.033 -0.479 12.307 1.00 91.56 85 LEU A C 1
ATOM 643 O O . LEU A 1 85 ? 4.928 -1.000 13.412 1.00 91.56 85 LEU A O 1
ATOM 647 N N . THR A 1 86 ? 4.852 0.828 12.115 1.00 89.56 86 THR A N 1
ATOM 648 C CA . THR A 1 86 ? 4.537 1.749 13.215 1.00 89.56 86 THR A CA 1
ATOM 649 C C . THR A 1 86 ? 3.178 1.432 13.841 1.00 89.56 86 THR A C 1
ATOM 651 O O . THR A 1 86 ? 3.039 1.427 15.061 1.00 89.56 86 THR A O 1
ATOM 654 N N . ALA A 1 87 ? 2.169 1.097 13.031 1.00 89.81 87 ALA A N 1
ATOM 655 C CA . ALA A 1 87 ? 0.874 0.657 13.549 1.00 89.81 87 ALA A CA 1
ATOM 656 C C . ALA A 1 87 ? 0.993 -0.654 14.357 1.00 89.81 87 ALA A C 1
ATOM 658 O O . ALA A 1 87 ? 0.349 -0.820 15.399 1.00 89.81 87 ALA A O 1
ATOM 659 N N . ARG A 1 88 ? 1.868 -1.573 13.929 1.00 90.56 88 ARG A N 1
ATOM 660 C CA . ARG A 1 88 ? 2.127 -2.845 14.617 1.00 90.56 88 ARG A CA 1
ATOM 661 C C . ARG A 1 88 ? 2.677 -2.673 16.030 1.00 90.56 88 ARG A C 1
ATOM 663 O O . ARG A 1 88 ? 2.366 -3.491 16.896 1.00 90.56 88 ARG A O 1
ATOM 670 N N . GLU A 1 89 ? 3.450 -1.620 16.290 1.00 87.75 89 GLU A N 1
ATOM 671 C CA . GLU A 1 89 ? 3.977 -1.331 17.632 1.00 87.75 89 GLU A CA 1
ATOM 672 C C . GLU A 1 89 ? 2.854 -1.170 18.669 1.00 87.75 89 GLU A C 1
ATOM 674 O O . GLU A 1 89 ? 3.009 -1.578 19.820 1.00 87.75 89 GLU A O 1
ATOM 679 N N . LYS A 1 90 ? 1.699 -0.633 18.254 1.00 84.50 90 LYS A N 1
ATOM 680 C CA . LYS A 1 90 ? 0.522 -0.438 19.115 1.00 84.50 90 LYS A CA 1
ATOM 681 C C . LYS A 1 90 ? -0.457 -1.611 19.082 1.00 84.50 90 LYS A C 1
ATOM 683 O O . LYS A 1 90 ? -1.174 -1.826 20.056 1.00 84.50 90 LYS A O 1
ATOM 688 N N . ASN A 1 91 ? -0.502 -2.372 17.990 1.00 83.25 91 ASN A N 1
ATOM 689 C CA . ASN A 1 91 ? -1.342 -3.562 17.866 1.00 83.25 91 ASN A CA 1
ATOM 690 C C . ASN A 1 91 ? -0.586 -4.678 17.128 1.00 83.25 91 ASN A C 1
ATOM 692 O O . ASN A 1 91 ? -0.448 -4.659 15.906 1.00 83.25 91 ASN A O 1
ATOM 696 N N . LYS A 1 92 ? -0.141 -5.691 17.885 1.00 83.25 92 LYS A N 1
ATOM 697 C CA . LYS A 1 92 ? 0.690 -6.795 17.374 1.00 83.25 92 LYS A CA 1
ATOM 698 C C . LYS A 1 92 ? 0.028 -7.623 16.269 1.00 83.25 92 LYS A C 1
ATOM 700 O O . LYS A 1 92 ? 0.753 -8.286 15.530 1.00 83.25 92 LYS A O 1
ATOM 705 N N . GLY A 1 93 ? -1.300 -7.587 16.150 1.00 84.81 93 GLY A N 1
ATOM 706 C CA . GLY A 1 93 ? -2.037 -8.295 15.104 1.00 84.81 93 GLY A CA 1
ATOM 707 C C . GLY A 1 93 ? -1.969 -7.624 13.723 1.00 84.81 93 GLY A C 1
ATOM 708 O O . GLY A 1 93 ? -2.363 -8.233 12.728 1.00 84.81 93 GLY A O 1
ATOM 709 N N . ILE A 1 94 ? -1.421 -6.405 13.634 1.00 88.06 94 ILE A N 1
ATOM 710 C CA . ILE A 1 94 ? -1.232 -5.676 12.375 1.00 88.06 94 ILE A CA 1
ATOM 711 C C . ILE A 1 94 ? 0.065 -6.131 11.715 1.00 88.06 94 ILE A C 1
ATOM 713 O O . ILE A 1 94 ? 1.148 -5.637 12.014 1.00 88.06 94 ILE A O 1
ATOM 717 N N . PHE A 1 95 ? -0.028 -7.097 10.813 1.00 87.38 95 PHE A N 1
ATOM 718 C CA . PHE A 1 95 ? 1.081 -7.492 9.951 1.00 87.38 95 PHE A CA 1
ATOM 719 C C . PHE A 1 95 ? 0.554 -8.233 8.721 1.00 87.38 95 PHE A C 1
ATOM 721 O O . PHE A 1 95 ? -0.571 -8.741 8.709 1.00 87.38 95 PHE A O 1
ATOM 728 N N . GLY A 1 96 ? 1.365 -8.274 7.667 1.00 90.38 96 GLY A N 1
ATOM 729 C CA . GLY A 1 96 ? 0.953 -8.831 6.388 1.00 90.38 96 GLY A CA 1
ATOM 730 C C . GLY A 1 96 ? 1.971 -8.589 5.280 1.00 90.38 96 GLY A C 1
ATOM 731 O O . GLY A 1 96 ? 3.176 -8.560 5.528 1.00 90.38 96 GLY A O 1
ATOM 732 N N . GLN A 1 97 ? 1.477 -8.437 4.055 1.00 94.62 97 GLN A N 1
ATOM 733 C CA . GLN A 1 97 ? 2.293 -8.226 2.857 1.00 94.62 97 GLN A CA 1
ATOM 734 C C . GLN A 1 97 ? 2.106 -6.815 2.301 1.00 94.62 97 GLN A C 1
ATOM 736 O O . GLN A 1 97 ? 1.046 -6.214 2.471 1.00 94.62 97 GLN A O 1
ATOM 741 N N . GLY A 1 98 ? 3.128 -6.304 1.618 1.00 96.25 98 GLY A N 1
ATOM 742 C CA . GLY A 1 98 ? 3.085 -5.021 0.921 1.00 96.25 98 GLY A CA 1
ATOM 743 C C . GLY A 1 98 ? 3.038 -5.206 -0.593 1.00 96.25 98 GLY A C 1
ATOM 744 O O . GLY A 1 98 ? 3.746 -6.056 -1.132 1.00 96.25 98 GLY A O 1
ATOM 745 N N . ILE A 1 99 ? 2.243 -4.394 -1.282 1.00 97.19 99 ILE A N 1
ATOM 746 C CA . ILE A 1 99 ? 2.265 -4.240 -2.736 1.00 97.19 99 ILE A CA 1
ATOM 747 C C . ILE A 1 99 ? 2.607 -2.785 -3.0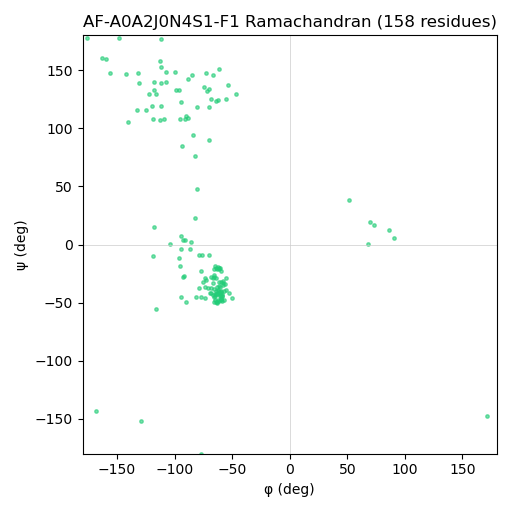42 1.00 97.19 99 ILE A C 1
ATOM 749 O O . ILE A 1 99 ? 1.786 -1.892 -2.823 1.00 97.19 99 ILE A O 1
ATOM 753 N N . LEU A 1 100 ? 3.827 -2.558 -3.527 1.00 97.88 100 LEU A N 1
ATOM 754 C CA . LEU A 1 100 ? 4.297 -1.246 -3.947 1.00 97.88 100 LEU A CA 1
ATOM 755 C C . LEU A 1 100 ? 3.945 -1.036 -5.417 1.00 97.88 100 LEU A C 1
ATOM 757 O O . LEU A 1 100 ? 4.536 -1.665 -6.289 1.00 97.88 100 LEU A O 1
ATOM 761 N N . VAL A 1 101 ? 2.982 -0.167 -5.692 1.00 97.50 101 VAL A N 1
ATOM 762 C CA . VAL A 1 101 ? 2.540 0.142 -7.052 1.00 97.50 101 VAL A CA 1
ATOM 763 C C . VAL A 1 101 ? 3.513 1.133 -7.678 1.00 97.50 101 VAL A C 1
ATOM 765 O O . VAL A 1 101 ? 3.673 2.251 -7.197 1.00 97.50 101 VAL A O 1
ATOM 768 N N . LEU A 1 102 ? 4.156 0.718 -8.762 1.00 97.12 102 LEU A N 1
ATOM 769 C CA . LEU A 1 102 ? 5.144 1.488 -9.501 1.00 97.12 102 LEU A CA 1
ATOM 770 C C . LEU A 1 102 ? 4.648 1.717 -10.918 1.00 97.12 102 LEU A C 1
ATOM 772 O O . LEU A 1 102 ? 4.086 0.824 -11.550 1.00 97.12 102 LEU A O 1
ATOM 776 N N . LYS A 1 103 ? 4.884 2.920 -11.433 1.00 95.19 103 LYS A N 1
ATOM 777 C CA . LYS A 1 103 ? 4.475 3.268 -12.791 1.00 95.19 103 LYS A CA 1
ATOM 778 C C . LYS A 1 103 ? 5.191 2.398 -13.830 1.00 95.19 103 LYS A C 1
ATOM 780 O O . LYS A 1 103 ? 4.537 1.801 -14.677 1.00 95.19 103 LYS A O 1
ATOM 785 N N . ASP A 1 104 ? 6.514 2.316 -13.726 1.00 95.44 104 ASP A N 1
ATOM 786 C CA . ASP A 1 104 ? 7.388 1.764 -14.757 1.00 95.44 104 ASP A CA 1
ATOM 787 C C . ASP A 1 104 ? 8.641 1.086 -14.162 1.00 95.44 104 ASP A C 1
ATOM 789 O O . ASP A 1 104 ? 8.874 1.085 -12.946 1.00 95.44 104 ASP A O 1
ATOM 793 N N . LYS A 1 105 ? 9.474 0.501 -15.032 1.00 95.12 105 LYS A N 1
ATOM 794 C CA . LYS A 1 105 ? 10.738 -0.145 -14.634 1.00 95.12 105 LYS A CA 1
ATOM 795 C C . LYS A 1 105 ? 11.778 0.825 -14.086 1.00 95.12 105 LYS A C 1
ATOM 797 O O . LYS A 1 105 ? 12.633 0.407 -13.306 1.00 95.12 105 LYS A O 1
ATOM 802 N N . ASN A 1 106 ? 11.742 2.097 -14.478 1.00 96.88 106 ASN A N 1
ATOM 803 C CA . ASN A 1 106 ? 12.692 3.077 -13.959 1.00 96.88 106 ASN A CA 1
ATOM 804 C C . ASN A 1 106 ? 12.408 3.347 -12.480 1.00 96.88 106 ASN A C 1
ATOM 806 O O . ASN A 1 106 ? 13.343 3.352 -11.683 1.00 96.88 106 ASN A O 1
ATOM 810 N N . ALA A 1 107 ? 11.131 3.456 -12.105 1.00 96.81 107 ALA A N 1
ATOM 811 C CA . ALA A 1 107 ? 10.703 3.558 -10.714 1.00 96.81 107 ALA A CA 1
ATOM 812 C C . ALA A 1 107 ? 11.113 2.321 -9.893 1.00 96.81 107 ALA A C 1
ATOM 814 O O . ALA A 1 107 ? 11.525 2.459 -8.742 1.00 96.81 107 ALA A O 1
ATOM 815 N N . LEU A 1 108 ? 11.076 1.120 -10.488 1.00 96.62 108 LEU A N 1
ATOM 816 C CA . LEU A 1 108 ? 11.587 -0.105 -9.856 1.00 96.62 108 LEU A CA 1
ATOM 817 C C . LEU A 1 108 ? 13.095 -0.035 -9.584 1.00 96.62 108 LEU A C 1
ATOM 819 O O . LEU A 1 108 ? 13.542 -0.294 -8.470 1.00 96.62 108 LEU A O 1
ATOM 823 N N . ILE A 1 109 ? 13.886 0.352 -10.582 1.00 96.88 109 ILE A N 1
ATOM 824 C CA . ILE A 1 109 ? 15.340 0.492 -10.420 1.00 96.88 109 ILE A CA 1
ATOM 825 C C . ILE A 1 109 ? 15.664 1.566 -9.374 1.00 96.88 109 ILE A C 1
ATOM 827 O O . ILE A 1 109 ? 16.607 1.423 -8.594 1.00 96.88 109 ILE A O 1
ATOM 831 N N . GLU A 1 110 ? 14.906 2.660 -9.361 1.00 97.06 110 GLU A N 1
ATOM 832 C CA . GLU A 1 110 ? 15.089 3.735 -8.396 1.00 97.06 110 GLU A CA 1
ATOM 833 C C . GLU A 1 110 ? 14.792 3.268 -6.969 1.00 97.06 110 GLU A C 1
ATOM 835 O O . GLU A 1 110 ? 15.628 3.479 -6.089 1.00 97.06 110 GLU A O 1
ATOM 840 N N . ILE A 1 111 ? 13.665 2.586 -6.732 1.00 96.69 111 ILE A N 1
ATOM 841 C CA . ILE 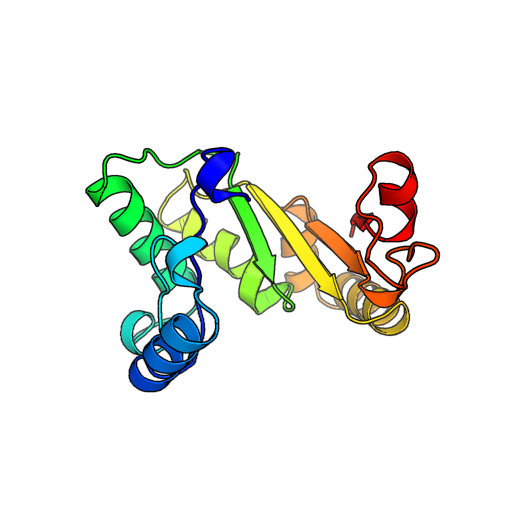A 1 111 ? 13.337 2.118 -5.383 1.00 96.69 111 ILE A CA 1
ATOM 842 C C . ILE A 1 111 ? 14.332 1.059 -4.894 1.00 96.69 111 ILE A C 1
ATOM 844 O O . ILE A 1 111 ? 14.754 1.124 -3.743 1.00 96.69 111 ILE A O 1
ATOM 848 N N . GLU A 1 112 ? 14.803 0.154 -5.760 1.00 96.31 112 GLU A N 1
ATOM 849 C CA . GLU A 1 112 ? 15.861 -0.810 -5.415 1.00 96.31 112 GLU A CA 1
ATOM 850 C C . GLU A 1 112 ? 17.158 -0.091 -4.997 1.00 96.31 112 GLU A C 1
ATOM 852 O O . GLU A 1 112 ? 17.808 -0.470 -4.019 1.00 96.31 112 GLU A O 1
ATOM 857 N N . LYS A 1 113 ? 17.538 0.991 -5.690 1.00 97.25 113 LYS A N 1
ATOM 858 C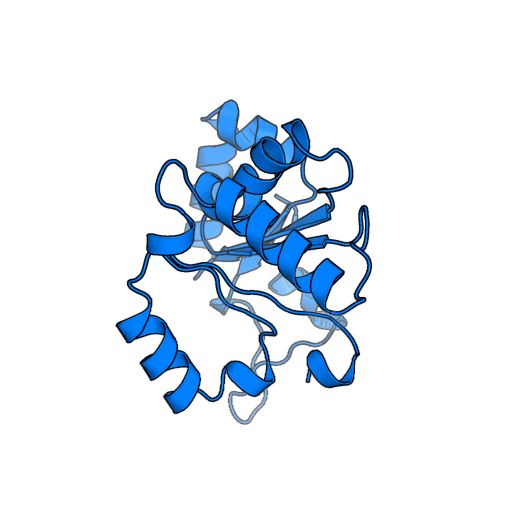 CA . LYS A 1 113 ? 18.689 1.821 -5.296 1.00 97.25 113 LYS A CA 1
ATOM 859 C C . LYS A 1 113 ? 18.459 2.516 -3.956 1.00 97.25 113 LYS A C 1
ATOM 861 O O . LYS A 1 113 ? 19.362 2.521 -3.121 1.00 97.25 113 LYS A O 1
ATOM 866 N N . GLN A 1 114 ? 17.273 3.086 -3.741 1.00 96.56 114 GLN A N 1
ATOM 867 C CA . GLN A 1 114 ? 16.925 3.765 -2.492 1.00 96.56 114 GLN A CA 1
ATOM 868 C C . GLN A 1 114 ? 16.934 2.797 -1.301 1.00 96.56 114 GLN A C 1
ATOM 870 O O . GLN A 1 114 ? 17.497 3.135 -0.265 1.00 96.56 114 GLN A O 1
ATOM 875 N N . ILE A 1 115 ? 16.392 1.584 -1.454 1.00 96.50 115 ILE A N 1
ATOM 876 C CA . ILE A 1 115 ? 16.426 0.529 -0.426 1.00 96.50 115 ILE A CA 1
ATOM 877 C C . ILE A 1 115 ? 17.871 0.181 -0.056 1.00 96.50 115 ILE A C 1
ATOM 879 O O . ILE A 1 115 ? 18.209 0.092 1.120 1.00 96.50 115 ILE A O 1
ATOM 883 N N . ASN A 1 116 ? 18.751 0.030 -1.046 1.00 95.56 116 ASN A N 1
ATOM 884 C CA . ASN A 1 116 ? 20.154 -0.295 -0.789 1.00 95.56 116 ASN A CA 1
ATOM 885 C C . ASN A 1 116 ? 20.932 0.846 -0.109 1.00 95.56 116 ASN A C 1
ATOM 887 O O . ASN A 1 116 ? 21.901 0.578 0.603 1.00 95.56 116 ASN A O 1
ATOM 891 N N . ALA A 1 117 ? 20.529 2.099 -0.330 1.00 96.81 117 ALA A N 1
ATOM 892 C CA . ALA A 1 117 ? 21.207 3.281 0.198 1.00 96.81 117 ALA A CA 1
ATOM 893 C C . ALA A 1 117 ? 20.650 3.779 1.546 1.00 96.81 117 ALA A C 1
ATOM 895 O O . ALA A 1 117 ? 21.394 4.386 2.315 1.00 96.81 117 ALA A O 1
ATOM 896 N N . ASP A 1 118 ? 19.366 3.548 1.839 1.00 97.06 118 ASP A N 1
ATOM 897 C CA . ASP A 1 118 ? 18.685 4.012 3.051 1.00 97.06 118 ASP A CA 1
ATOM 898 C C . ASP A 1 118 ? 18.372 2.834 3.997 1.00 97.06 118 ASP A C 1
ATOM 900 O O . ASP A 1 118 ? 17.435 2.067 3.745 1.00 97.06 118 ASP A O 1
ATOM 904 N N . PRO A 1 119 ? 19.086 2.713 5.137 1.00 95.75 119 PRO A N 1
ATOM 905 C CA . PRO A 1 119 ? 18.851 1.655 6.117 1.00 95.75 119 PRO A CA 1
ATOM 906 C C . PRO A 1 119 ? 17.410 1.578 6.631 1.00 95.75 119 PRO A C 1
ATOM 908 O O . PRO A 1 119 ? 16.953 0.495 6.980 1.00 95.75 119 PRO A O 1
ATOM 911 N N . LYS A 1 120 ? 16.673 2.697 6.671 1.00 94.25 120 LYS A N 1
ATOM 912 C CA . LYS A 1 120 ? 15.272 2.705 7.121 1.00 94.25 120 LYS A CA 1
ATOM 913 C C . LYS A 1 120 ? 14.340 2.089 6.085 1.00 94.25 120 LYS A C 1
ATOM 915 O O . LYS A 1 120 ? 13.374 1.432 6.451 1.00 94.25 120 LYS A O 1
ATOM 920 N N . LEU A 1 121 ? 14.600 2.313 4.796 1.00 95.00 121 LEU A N 1
ATOM 921 C CA . LEU A 1 121 ? 13.827 1.672 3.728 1.00 95.00 121 LEU A CA 1
ATOM 922 C C . LEU A 1 121 ? 14.151 0.184 3.641 1.00 95.00 121 LEU A C 1
ATOM 924 O O . LEU A 1 121 ? 13.246 -0.625 3.445 1.00 95.00 121 LEU A O 1
ATOM 928 N N . ARG A 1 122 ? 15.423 -0.169 3.847 1.00 95.38 122 ARG A N 1
ATOM 929 C CA . ARG A 1 122 ? 15.859 -1.558 3.953 1.00 95.38 122 ARG A CA 1
ATOM 930 C C . ARG A 1 122 ? 15.175 -2.300 5.092 1.00 95.38 122 ARG A C 1
ATOM 932 O O . ARG A 1 122 ? 14.641 -3.373 4.857 1.00 95.38 122 ARG A O 1
ATOM 939 N N . ASP A 1 123 ? 15.107 -1.700 6.278 1.00 94.62 123 ASP A N 1
ATOM 940 C CA . ASP A 1 123 ? 14.398 -2.287 7.419 1.00 94.62 123 ASP A CA 1
ATOM 941 C C . ASP A 1 123 ? 12.922 -2.580 7.093 1.00 94.62 123 ASP A C 1
ATOM 943 O O . ASP A 1 123 ? 12.415 -3.653 7.418 1.00 94.62 123 ASP A O 1
ATOM 947 N N . ILE A 1 124 ? 12.241 -1.688 6.362 1.00 94.12 124 ILE A N 1
ATOM 948 C CA . ILE A 1 124 ? 10.863 -1.934 5.909 1.00 94.12 124 ILE A CA 1
ATOM 949 C C . ILE A 1 124 ? 10.789 -3.153 4.977 1.00 94.12 124 ILE A C 1
ATOM 951 O O . ILE A 1 124 ? 9.929 -4.012 5.174 1.00 94.12 124 ILE A O 1
ATOM 955 N N . ALA A 1 125 ? 11.670 -3.232 3.976 1.00 93.12 125 ALA A N 1
ATOM 956 C CA . ALA A 1 125 ? 11.700 -4.334 3.010 1.00 93.12 125 ALA A CA 1
ATOM 957 C C . ALA A 1 125 ? 12.098 -5.681 3.648 1.00 93.12 125 ALA A C 1
ATOM 959 O O . ALA A 1 125 ? 11.579 -6.725 3.262 1.00 93.12 125 ALA A O 1
ATOM 960 N N . ASP A 1 126 ? 12.962 -5.659 4.665 1.00 92.62 126 ASP A N 1
ATOM 961 C CA . ASP A 1 126 ? 13.398 -6.858 5.385 1.00 92.62 126 ASP A CA 1
ATOM 962 C C . ASP A 1 126 ? 12.305 -7.381 6.344 1.00 92.62 126 ASP A C 1
ATOM 964 O O . ASP A 1 126 ? 12.179 -8.593 6.545 1.00 92.62 126 ASP A O 1
ATOM 968 N N . ASN A 1 127 ? 11.482 -6.494 6.922 1.00 91.50 127 ASN A N 1
ATOM 969 C CA . ASN A 1 127 ? 10.451 -6.858 7.905 1.00 91.50 127 ASN A CA 1
ATOM 970 C C . ASN A 1 127 ? 9.048 -7.074 7.313 1.00 91.50 127 ASN A C 1
ATOM 972 O O . ASN A 1 127 ? 8.198 -7.695 7.961 1.00 91.50 127 ASN A O 1
ATOM 976 N N . ILE A 1 128 ? 8.779 -6.574 6.105 1.00 92.25 128 ILE A N 1
ATOM 977 C CA . ILE A 1 128 ? 7.517 -6.779 5.386 1.00 92.25 128 ILE A CA 1
ATOM 978 C C . ILE A 1 128 ? 7.815 -7.518 4.088 1.00 92.25 128 ILE A C 1
ATOM 980 O O . ILE A 1 128 ? 8.671 -7.113 3.317 1.00 92.25 128 ILE A O 1
ATOM 984 N N . ASN A 1 129 ? 7.049 -8.567 3.780 1.00 93.00 129 ASN A N 1
ATOM 985 C CA . ASN A 1 129 ? 7.123 -9.189 2.459 1.00 93.00 129 ASN A CA 1
ATOM 986 C C . ASN A 1 129 ? 6.524 -8.240 1.403 1.00 93.00 129 ASN A C 1
ATOM 988 O O . ASN A 1 129 ? 5.312 -8.271 1.161 1.00 93.00 129 ASN A O 1
ATOM 992 N N . VAL A 1 130 ? 7.359 -7.374 0.823 1.00 95.69 130 VAL A N 1
ATOM 993 C CA . VAL A 1 130 ? 6.957 -6.375 -0.173 1.00 95.69 130 VAL A CA 1
ATOM 994 C C . VAL A 1 130 ? 7.195 -6.894 -1.587 1.00 95.69 130 VAL A C 1
ATOM 996 O O . VAL A 1 130 ? 8.263 -7.405 -1.918 1.00 95.69 130 VAL A O 1
ATOM 999 N N . ASN A 1 131 ? 6.191 -6.727 -2.444 1.00 96.50 131 ASN A N 1
ATOM 1000 C CA . ASN A 1 131 ? 6.321 -6.937 -3.877 1.00 96.50 131 ASN A CA 1
ATOM 1001 C C . ASN A 1 131 ? 6.088 -5.613 -4.608 1.00 96.50 131 ASN A C 1
ATOM 1003 O O . ASN A 1 131 ? 5.080 -4.950 -4.378 1.00 96.50 131 ASN A O 1
ATOM 1007 N N . ALA A 1 132 ? 6.992 -5.245 -5.505 1.00 97.06 132 ALA A N 1
ATOM 1008 C CA . ALA A 1 132 ? 6.772 -4.212 -6.500 1.00 97.06 132 ALA A CA 1
ATOM 1009 C C . ALA A 1 132 ? 5.806 -4.709 -7.579 1.00 97.06 132 ALA A C 1
ATOM 1011 O O . ALA A 1 132 ? 5.986 -5.801 -8.114 1.00 97.06 132 ALA A O 1
ATOM 1012 N N . PHE A 1 133 ? 4.810 -3.893 -7.907 1.00 97.06 133 PHE A N 1
ATOM 1013 C CA . PHE A 1 133 ? 3.866 -4.083 -8.999 1.00 97.06 133 PHE A CA 1
ATOM 1014 C C . PHE A 1 133 ? 4.108 -3.004 -10.059 1.00 97.06 133 PHE A C 1
ATOM 1016 O O . PHE A 1 133 ? 3.780 -1.844 -9.824 1.00 97.06 133 PHE A O 1
ATOM 1023 N N . VAL A 1 134 ? 4.691 -3.367 -11.201 1.00 96.19 134 VAL A N 1
ATOM 1024 C CA . VAL A 1 134 ? 4.997 -2.437 -12.297 1.00 96.19 134 VAL A CA 1
ATOM 1025 C C . VAL A 1 134 ? 3.818 -2.396 -13.265 1.00 96.19 134 VAL A C 1
ATOM 1027 O O . VAL A 1 134 ? 3.572 -3.353 -13.995 1.00 96.19 134 VAL A O 1
ATOM 1030 N N . VAL A 1 135 ? 3.077 -1.286 -13.263 1.00 92.94 135 VAL A N 1
ATOM 1031 C CA . VAL A 1 135 ? 1.814 -1.141 -14.007 1.00 92.94 135 VAL A CA 1
ATOM 1032 C C . VAL A 1 135 ? 2.019 -1.322 -15.513 1.00 92.94 135 VAL A C 1
ATOM 1034 O O . VAL A 1 135 ? 1.241 -2.026 -16.149 1.00 92.94 135 VAL A O 1
ATOM 1037 N N . GLU A 1 136 ? 3.067 -0.722 -16.078 1.00 93.62 136 GLU A N 1
ATOM 1038 C CA . GLU A 1 136 ? 3.366 -0.805 -17.516 1.00 93.62 136 GLU A CA 1
ATOM 1039 C C . GLU A 1 136 ? 3.742 -2.215 -17.998 1.00 93.62 136 GLU A C 1
ATOM 1041 O O . GLU A 1 136 ? 3.616 -2.504 -19.185 1.00 93.62 136 GLU A O 1
ATOM 1046 N N . ASP A 1 137 ? 4.172 -3.102 -17.097 1.00 93.75 137 ASP A N 1
ATOM 1047 C CA . ASP A 1 137 ? 4.528 -4.480 -17.445 1.00 93.75 137 ASP A CA 1
ATOM 1048 C C . ASP A 1 137 ? 3.325 -5.435 -17.423 1.00 93.75 137 ASP A C 1
ATOM 1050 O O . ASP A 1 137 ? 3.470 -6.614 -17.753 1.00 93.75 137 ASP A O 1
ATOM 1054 N N . VAL A 1 138 ? 2.136 -4.967 -17.023 1.00 92.94 138 VAL A N 1
ATOM 1055 C CA . VAL A 1 138 ? 0.923 -5.791 -17.056 1.00 92.94 138 VAL A CA 1
ATOM 1056 C C . VAL A 1 138 ? 0.522 -6.013 -18.518 1.00 92.94 138 VAL A C 1
ATOM 1058 O O . VAL A 1 138 ? 0.199 -5.042 -19.207 1.00 92.94 138 VAL A O 1
ATOM 1061 N N . PRO A 1 139 ? 0.496 -7.265 -19.014 1.00 92.25 139 PRO A N 1
ATOM 1062 C CA . PRO A 1 139 ? 0.156 -7.527 -20.407 1.00 92.25 139 PRO A CA 1
ATOM 1063 C C . PRO A 1 139 ? -1.257 -7.061 -20.738 1.00 92.25 139 PRO A C 1
ATOM 1065 O O . PRO A 1 139 ? -2.138 -7.087 -19.877 1.00 92.25 139 PRO A O 1
ATOM 1068 N N . LEU A 1 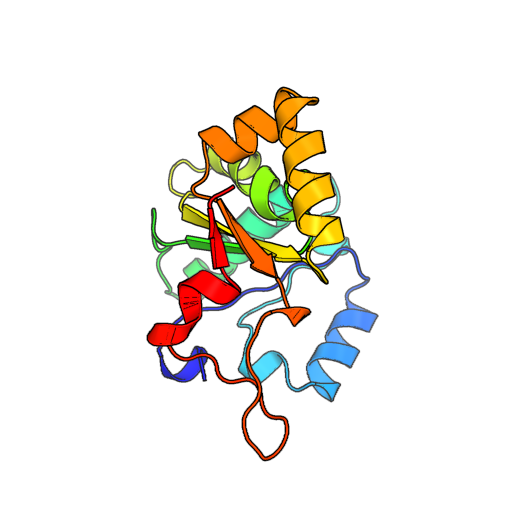140 ? -1.479 -6.694 -21.995 1.00 93.81 140 LEU A N 1
ATOM 1069 C CA . LEU A 1 140 ? -2.794 -6.338 -22.517 1.00 93.81 140 LEU A CA 1
ATOM 1070 C C . LEU A 1 140 ? -3.313 -7.440 -23.444 1.00 93.81 140 LEU A C 1
ATOM 1072 O O . LEU A 1 140 ? -2.519 -8.114 -24.105 1.00 93.81 140 LEU A O 1
ATOM 1076 N N . ASP A 1 141 ? -4.630 -7.623 -23.485 1.00 92.56 141 ASP A N 1
ATOM 1077 C CA . ASP A 1 141 ? -5.282 -8.450 -24.501 1.00 92.56 141 ASP A CA 1
ATOM 1078 C C . ASP A 1 141 ? -5.381 -7.711 -25.847 1.00 92.56 141 ASP A C 1
ATOM 1080 O O . ASP A 1 141 ? -4.930 -6.573 -25.995 1.00 92.56 141 ASP A O 1
ATOM 1084 N N . GLU A 1 142 ? -5.961 -8.371 -26.852 1.00 93.00 142 GLU A N 1
ATOM 1085 C CA . GLU A 1 142 ? -6.138 -7.806 -28.198 1.00 93.00 142 GLU A CA 1
ATOM 1086 C C . GLU A 1 142 ? -7.028 -6.547 -28.216 1.00 93.00 142 GLU A C 1
ATOM 1088 O O . GLU A 1 142 ? -6.942 -5.745 -29.143 1.00 93.00 142 GLU A O 1
ATOM 1093 N N . GLU A 1 143 ? -7.851 -6.347 -27.184 1.00 93.62 143 GLU A N 1
ATOM 1094 C CA . GLU A 1 143 ? -8.744 -5.197 -27.013 1.00 93.62 143 GLU A CA 1
ATOM 1095 C C . GLU A 1 143 ? -8.107 -4.079 -26.163 1.00 93.62 143 GLU A C 1
ATOM 1097 O O . GLU A 1 143 ? -8.689 -3.004 -26.008 1.00 93.62 143 GLU A O 1
ATOM 1102 N N . GLY A 1 144 ? -6.900 -4.301 -25.632 1.00 90.75 144 GLY A N 1
ATOM 1103 C CA . GLY A 1 144 ? -6.185 -3.354 -24.778 1.00 90.75 144 GLY A CA 1
ATOM 1104 C C . GLY A 1 144 ? -6.543 -3.442 -23.291 1.00 90.75 144 GLY A C 1
ATOM 1105 O O . GLY A 1 144 ? -6.176 -2.545 -22.529 1.00 90.75 144 GLY A O 1
ATOM 1106 N N . ASN A 1 145 ? -7.240 -4.490 -22.844 1.00 89.88 145 ASN A N 1
ATOM 1107 C CA . ASN A 1 145 ? -7.560 -4.693 -21.431 1.00 89.88 145 ASN A CA 1
ATOM 1108 C C . ASN A 1 145 ? -6.415 -5.389 -20.686 1.00 89.88 145 ASN A C 1
ATOM 1110 O O . ASN A 1 145 ? -5.753 -6.279 -21.212 1.00 89.88 145 ASN A O 1
ATOM 1114 N N . LEU A 1 146 ? -6.229 -5.039 -19.410 1.00 88.50 146 LEU A N 1
ATOM 1115 C CA . LEU A 1 146 ? -5.204 -5.634 -18.546 1.00 88.50 146 LEU A CA 1
ATOM 1116 C C . LEU A 1 146 ? -5.441 -7.136 -18.311 1.00 88.50 146 LEU A C 1
ATOM 1118 O O . LEU A 1 146 ? -6.458 -7.553 -17.751 1.00 88.50 146 LEU A O 1
ATOM 1122 N N . MET A 1 147 ? -4.443 -7.953 -18.637 1.00 88.50 147 MET A N 1
ATOM 1123 C CA . MET A 1 147 ? -4.433 -9.400 -18.443 1.00 88.50 147 MET A CA 1
ATOM 1124 C C . MET A 1 147 ? -3.784 -9.785 -17.109 1.00 88.50 147 MET A C 1
ATOM 1126 O O . MET A 1 147 ? -2.623 -10.190 -17.033 1.00 88.50 147 MET A O 1
ATOM 1130 N N . MET A 1 148 ? -4.580 -9.756 -16.041 1.00 83.75 148 MET A N 1
ATOM 1131 C CA . MET A 1 148 ? -4.166 -10.120 -14.675 1.00 83.75 148 MET A CA 1
ATOM 1132 C C . MET A 1 148 ? -4.148 -11.646 -14.432 1.00 83.75 148 MET A C 1
ATOM 1134 O O . MET A 1 148 ? -4.702 -12.140 -13.448 1.00 83.75 148 MET A O 1
ATOM 1138 N N . LEU A 1 149 ? -3.545 -12.424 -15.339 1.00 85.56 149 LEU A N 1
ATOM 1139 C CA . LEU A 1 149 ? -3.452 -13.886 -15.210 1.00 85.56 149 LEU A CA 1
ATOM 1140 C C . LEU A 1 149 ? -2.208 -14.309 -14.419 1.00 85.56 149 LEU A C 1
ATOM 1142 O O . LEU A 1 149 ? -1.122 -13.768 -14.612 1.00 85.56 149 LEU A O 1
ATOM 1146 N N . SER A 1 150 ? -2.338 -15.352 -13.590 1.00 85.25 150 SER A N 1
ATOM 1147 C CA . SER A 1 150 ? -1.247 -15.860 -12.738 1.00 85.25 150 SER A CA 1
ATOM 1148 C C . SER A 1 150 ? 0.015 -16.239 -13.518 1.00 85.25 150 SER A C 1
ATOM 1150 O O . SER A 1 150 ? 1.116 -16.010 -13.030 1.00 85.25 150 SER A O 1
ATOM 1152 N N . ARG A 1 151 ? -0.132 -16.751 -14.748 1.00 90.12 151 ARG A N 1
ATOM 1153 C CA . ARG A 1 151 ? 0.989 -17.092 -15.644 1.00 90.12 151 ARG A CA 1
ATOM 1154 C C . ARG A 1 151 ? 1.857 -15.896 -16.053 1.00 90.12 151 ARG A C 1
ATOM 1156 O O . ARG A 1 151 ? 2.972 -16.101 -16.510 1.00 90.12 151 ARG A O 1
ATOM 1163 N N . PHE A 1 152 ? 1.345 -14.672 -15.918 1.00 90.81 152 PHE A N 1
ATOM 1164 C CA . PHE A 1 152 ? 2.072 -13.438 -16.224 1.00 90.81 152 PHE A CA 1
ATOM 1165 C C . PHE A 1 152 ? 2.550 -12.707 -14.975 1.00 90.81 152 PHE A C 1
ATOM 1167 O O . PHE A 1 152 ? 3.181 -11.665 -15.096 1.00 90.81 152 PHE A O 1
ATOM 1174 N N . ARG A 1 153 ? 2.275 -13.246 -13.781 1.00 90.19 153 ARG A N 1
ATOM 1175 C CA . ARG A 1 153 ? 2.587 -12.599 -12.504 1.00 90.19 153 ARG A CA 1
ATOM 1176 C C . ARG A 1 153 ? 4.035 -12.125 -12.431 1.00 90.19 153 ARG A C 1
ATOM 1178 O O . ARG A 1 153 ? 4.265 -10.987 -12.051 1.00 90.19 153 ARG A O 1
ATOM 1185 N N . ASP A 1 154 ? 4.982 -12.968 -12.829 1.00 91.62 154 ASP A N 1
ATOM 1186 C CA . ASP A 1 154 ? 6.414 -12.665 -12.722 1.00 91.62 154 ASP A CA 1
ATOM 1187 C C . ASP A 1 154 ? 6.879 -11.574 -13.705 1.00 91.62 154 ASP A C 1
ATOM 1189 O O . ASP A 1 154 ? 8.009 -11.103 -13.609 1.00 91.62 154 ASP A O 1
ATOM 1193 N N . GLN A 1 155 ? 6.023 -11.155 -14.647 1.00 91.81 155 GLN A N 1
ATOM 1194 C CA . GLN A 1 155 ? 6.316 -10.057 -15.572 1.00 91.81 155 GLN A CA 1
ATOM 1195 C C . GLN A 1 155 ? 6.122 -8.692 -14.910 1.00 91.81 155 GLN A C 1
ATOM 1197 O O . GLN A 1 155 ? 6.914 -7.790 -15.152 1.00 91.81 155 GLN A O 1
ATOM 1202 N N . PHE A 1 156 ? 5.103 -8.558 -14.057 1.00 92.12 156 PHE A N 1
ATOM 1203 C CA . PHE A 1 156 ? 4.709 -7.280 -13.457 1.00 92.12 156 PHE A CA 1
ATOM 1204 C C . PHE A 1 156 ? 4.809 -7.255 -11.930 1.00 92.12 156 PHE A C 1
ATOM 1206 O O . PHE A 1 156 ? 4.666 -6.191 -11.339 1.00 92.12 156 PHE A O 1
ATOM 1213 N N . LEU A 1 157 ? 5.031 -8.394 -11.267 1.00 94.31 157 LEU A N 1
ATOM 1214 C CA . LEU A 1 157 ? 5.163 -8.485 -9.817 1.00 94.31 157 LEU A CA 1
ATOM 1215 C C . LEU A 1 157 ? 6.535 -9.046 -9.436 1.00 94.31 157 LEU A C 1
ATOM 1217 O O . LEU A 1 157 ? 6.856 -10.188 -9.757 1.00 94.31 157 LEU A O 1
ATOM 1221 N N . ARG A 1 158 ? 7.326 -8.269 -8.694 1.00 94.31 158 ARG A N 1
ATOM 1222 C CA . ARG A 1 158 ? 8.686 -8.637 -8.286 1.00 94.31 158 ARG A CA 1
ATOM 1223 C C . ARG A 1 158 ? 8.892 -8.408 -6.797 1.00 94.31 158 ARG A C 1
ATOM 1225 O O . ARG A 1 158 ? 8.452 -7.398 -6.266 1.00 94.31 158 ARG A O 1
ATOM 1232 N N . LYS A 1 159 ? 9.577 -9.325 -6.117 1.00 94.62 159 LYS A N 1
ATOM 1233 C CA . LYS A 1 159 ? 9.955 -9.129 -4.712 1.00 94.62 159 LYS A CA 1
ATOM 1234 C C . LYS A 1 159 ? 11.036 -8.044 -4.597 1.00 94.62 159 LYS A C 1
ATOM 1236 O O . LYS A 1 159 ? 11.986 -8.082 -5.380 1.00 94.62 159 LYS A O 1
ATOM 1241 N N . LEU A 1 160 ? 10.855 -7.116 -3.655 1.00 91.81 160 LEU A N 1
ATOM 1242 C CA . LEU A 1 160 ? 11.848 -6.100 -3.280 1.00 91.81 160 LEU A CA 1
ATOM 1243 C C . LEU A 1 160 ? 12.764 -6.595 -2.157 1.00 91.81 160 LEU A C 1
ATOM 1245 O O . LEU A 1 160 ? 12.312 -7.467 -1.376 1.00 91.81 160 LEU A O 1
#

pLDDT: mean 90.04, std 7.29, range [50.34, 97.88]

InterPro domains:
  IPR036412 HAD-like superfamily [SSF56784] (4-126)

Radius of gyration: 16.54 Å; Cα contacts (8 Å, |Δi|>4): 240; chains: 1; bounding box: 41×34×47 Å